Protein AF-A0A8B3LQH2-F1 (afdb_monomer)

Radius of gyration: 16.91 Å; Cα contacts (8 Å, |Δi|>4): 17; chains: 1; bounding box: 30×50×38 Å

Sequence (67 aa):
MRRTMAANTSASSGLSLLQCGELLHYAIDRLSIEGADSLSPHDRARLASAAAILKQIHEALEEHAAR

pLDDT: mean 70.13, std 13.15, range [42.78, 85.0]

Secondary structure (DSSP, 8-state):
----------------HHHHHHHHHHHHHHHHHSSGGGS-HHHHHHHHHHHHHHHHHHHHHHHHHT-

Solvent-accessible surface area (backbone atoms only — not comparable to full-atom values): 4194 Å² total; per-residue (Å²): 142,82,86,74,82,85,75,74,89,80,72,74,70,72,66,50,72,66,58,48,42,53,51,44,52,50,51,47,51,52,64,72,74,62,58,67,90,82,44,53,76,67,55,42,51,54,48,52,52,51,46,53,51,47,48,54,51,41,52,54,48,53,60,58,74,75,107

Foldseek 3Di:
DDDDPPDDPPPCPPQDLVSLLVVLVVLLVVLVPDDLVVDDPVVNVVSVVVNVVSVVVNVVSVVVVVD

Structure (mmCIF, N/CA/C/O backbone):
data_AF-A0A8B3LQH2-F1
#
_entry.id   AF-A0A8B3LQH2-F1
#
loop_
_atom_site.group_PDB
_atom_site.id
_atom_site.type_symbol
_atom_site.label_atom_id
_atom_site.label_alt_id
_atom_site.label_comp_id
_atom_site.label_asym_id
_atom_site.label_entity_id
_atom_site.label_seq_id
_atom_site.pdbx_PDB_ins_code
_atom_site.Cartn_x
_atom_site.Cartn_y
_atom_site.Cartn_z
_atom_site.occupancy
_atom_site.B_iso_or_equiv
_atom_site.auth_seq_id
_atom_site.auth_comp_id
_atom_site.auth_asym_id
_atom_site.auth_atom_id
_atom_site.pdbx_PDB_model_num
ATOM 1 N N . MET A 1 1 ? 0.149 45.407 -4.827 1.00 44.62 1 MET A N 1
ATOM 2 C CA . MET A 1 1 ? -0.007 44.153 -5.597 1.00 44.62 1 MET A CA 1
ATOM 3 C C . MET A 1 1 ? -0.710 43.136 -4.714 1.00 44.62 1 MET A C 1
ATOM 5 O O . MET A 1 1 ? -0.293 42.950 -3.581 1.00 44.62 1 MET A O 1
ATOM 9 N N . ARG A 1 2 ? -1.831 42.578 -5.172 1.00 42.78 2 ARG A N 1
ATOM 10 C CA . ARG A 1 2 ? -2.674 41.628 -4.432 1.00 42.78 2 ARG A CA 1
ATOM 11 C C . ARG A 1 2 ? -2.644 40.277 -5.151 1.00 42.78 2 ARG A C 1
ATOM 13 O O . ARG A 1 2 ? -2.778 40.277 -6.369 1.00 42.78 2 ARG A O 1
ATOM 20 N N . ARG A 1 3 ? -2.662 39.212 -4.334 1.00 45.50 3 ARG A N 1
ATOM 21 C CA . ARG A 1 3 ? -3.026 37.805 -4.617 1.00 45.50 3 ARG A CA 1
ATOM 22 C C . ARG A 1 3 ? -1.923 36.986 -5.312 1.00 45.50 3 ARG A C 1
ATOM 24 O O . ARG A 1 3 ? -1.264 37.487 -6.205 1.00 45.50 3 ARG A O 1
ATOM 31 N N . THR A 1 4 ? -1.638 35.750 -4.905 1.00 45.25 4 THR A N 1
ATOM 32 C CA . THR A 1 4 ? -2.547 34.764 -4.295 1.00 45.25 4 THR A CA 1
ATOM 33 C C . THR A 1 4 ? -1.721 33.773 -3.469 1.00 45.25 4 THR A C 1
ATOM 35 O O . THR A 1 4 ? -0.903 33.049 -4.026 1.00 45.25 4 THR A O 1
ATOM 38 N N . MET A 1 5 ? -1.937 33.711 -2.149 1.00 47.84 5 MET A N 1
ATOM 39 C CA . MET A 1 5 ? -1.718 32.455 -1.424 1.00 47.84 5 MET A CA 1
ATOM 40 C C . MET A 1 5 ? -2.680 31.458 -2.061 1.00 47.84 5 MET A C 1
ATOM 42 O O . MET A 1 5 ? -3.885 31.718 -2.081 1.00 47.84 5 MET A O 1
ATOM 46 N N . ALA A 1 6 ? -2.151 30.395 -2.665 1.00 51.28 6 ALA A N 1
ATOM 47 C CA . ALA A 1 6 ? -2.970 29.316 -3.186 1.00 51.28 6 ALA A CA 1
ATOM 48 C C . ALA A 1 6 ? -3.787 28.758 -2.018 1.00 51.28 6 ALA A C 1
ATOM 50 O O . ALA A 1 6 ? -3.260 28.152 -1.086 1.00 51.28 6 ALA A O 1
ATOM 51 N N . ALA A 1 7 ? -5.071 29.092 -2.045 1.00 46.56 7 ALA A N 1
ATOM 52 C CA . ALA A 1 7 ? -6.058 28.607 -1.118 1.00 46.56 7 ALA A CA 1
ATOM 53 C C . ALA A 1 7 ? -6.239 27.103 -1.324 1.00 46.56 7 ALA A C 1
ATOM 55 O O . ALA A 1 7 ? -6.284 26.631 -2.456 1.00 46.56 7 ALA A O 1
ATOM 56 N N . ASN A 1 8 ? -6.431 26.413 -0.204 1.00 47.72 8 ASN A N 1
ATOM 57 C CA . ASN A 1 8 ? -7.177 25.170 -0.092 1.00 47.72 8 ASN A CA 1
ATOM 58 C C . ASN A 1 8 ? -6.749 24.007 -1.003 1.00 47.72 8 ASN A C 1
ATOM 60 O O . ASN A 1 8 ? -7.363 23.764 -2.037 1.00 47.72 8 ASN A O 1
ATOM 64 N N . THR A 1 9 ? -5.932 23.114 -0.446 1.00 47.88 9 THR A N 1
ATOM 65 C CA . THR A 1 9 ? -6.373 21.709 -0.388 1.00 47.88 9 THR A CA 1
ATOM 66 C C . THR A 1 9 ? -6.995 21.471 0.985 1.00 47.88 9 THR A C 1
ATOM 68 O O . THR A 1 9 ? -6.516 20.702 1.810 1.00 47.88 9 THR A O 1
ATOM 71 N N . 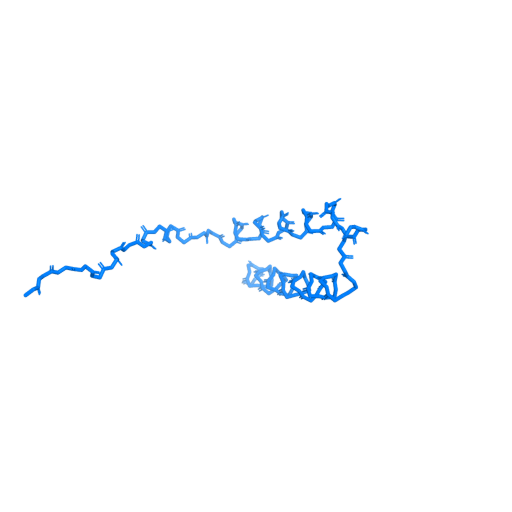SER A 1 10 ? -8.086 22.186 1.250 1.00 49.53 10 SER A N 1
ATOM 72 C CA . SER A 1 10 ? -9.038 21.835 2.301 1.00 49.53 10 SER A CA 1
ATOM 73 C C . SER A 1 10 ? -10.004 20.822 1.702 1.00 49.53 10 SER A C 1
ATOM 75 O O . SER A 1 10 ? -11.148 21.131 1.393 1.00 49.53 10 SER A O 1
ATOM 77 N N . ALA A 1 11 ? -9.484 19.623 1.477 1.00 44.44 11 ALA A N 1
ATOM 78 C CA . ALA A 1 11 ? -10.267 18.402 1.364 1.00 44.44 11 ALA A CA 1
ATOM 79 C C . ALA A 1 11 ? -9.592 17.319 2.215 1.00 44.44 11 ALA A C 1
ATOM 81 O O . ALA A 1 11 ? -9.532 16.158 1.840 1.00 44.44 11 ALA A O 1
ATOM 82 N N . SER A 1 12 ? -9.082 17.707 3.389 1.00 48.78 12 SER A N 1
ATOM 83 C CA . SER A 1 12 ? -8.969 16.768 4.500 1.00 48.78 12 SER A CA 1
ATOM 84 C C . SER A 1 12 ? -10.371 16.609 5.090 1.00 48.78 12 SER A C 1
ATOM 86 O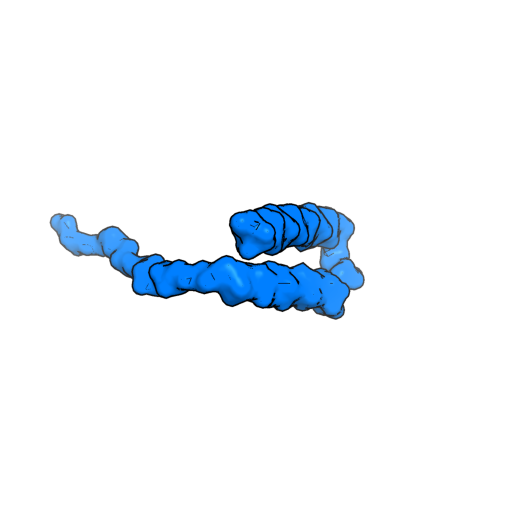 O . SER A 1 12 ? -10.664 17.061 6.194 1.00 48.78 12 SER A O 1
ATOM 88 N N . SER A 1 13 ? -11.283 16.008 4.322 1.00 50.69 13 SER A N 1
ATOM 89 C CA . SER A 1 13 ? -12.253 15.130 4.966 1.00 50.69 13 SER A CA 1
ATOM 90 C C . SER A 1 13 ? -11.372 14.036 5.538 1.00 50.69 13 SER A C 1
ATOM 92 O O . SER A 1 13 ? -10.915 13.190 4.774 1.00 50.69 13 SER A O 1
ATOM 94 N N . GLY A 1 14 ? -10.967 14.191 6.804 1.00 58.94 14 GLY A N 1
ATOM 95 C CA . GLY A 1 14 ? -9.989 13.315 7.433 1.00 58.94 14 GLY A CA 1
ATOM 96 C C . GLY A 1 14 ? -10.407 11.886 7.152 1.00 58.94 14 GLY A C 1
ATOM 97 O O . GLY A 1 14 ? -11.496 11.481 7.560 1.00 58.94 14 GLY A O 1
ATOM 98 N N . LEU A 1 15 ? -9.604 11.186 6.351 1.00 64.56 15 LEU A N 1
ATOM 99 C CA . LEU A 1 15 ? -9.888 9.805 6.006 1.00 64.56 15 LEU A CA 1
ATOM 100 C C . LEU A 1 15 ? -10.041 9.058 7.324 1.00 64.56 15 LEU A C 1
ATOM 102 O O . LEU A 1 15 ? -9.212 9.221 8.226 1.00 64.56 15 LEU A O 1
ATOM 106 N N . SER A 1 16 ? -11.113 8.279 7.460 1.00 75.25 16 SER A N 1
ATOM 107 C CA . SER A 1 16 ? -11.208 7.388 8.608 1.00 75.25 16 SER A CA 1
ATOM 108 C C . SER A 1 16 ? -9.997 6.454 8.595 1.00 75.25 16 SER A C 1
ATOM 110 O O . SER A 1 16 ? -9.415 6.187 7.539 1.00 75.25 16 SER A O 1
ATOM 112 N N . LEU A 1 17 ? -9.597 5.957 9.766 1.00 72.62 17 LEU A N 1
ATOM 113 C CA . LEU A 1 17 ? -8.431 5.076 9.868 1.00 72.62 17 LEU A CA 1
ATOM 114 C C . LEU A 1 17 ? -8.531 3.891 8.890 1.00 72.62 17 LEU 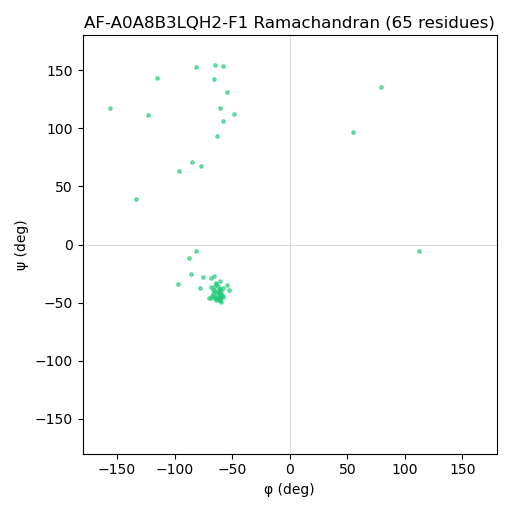A C 1
ATOM 116 O O . LEU A 1 17 ? -7.563 3.558 8.213 1.00 72.62 17 LEU A O 1
ATOM 120 N N . LEU A 1 18 ? -9.749 3.357 8.748 1.00 74.31 18 LEU A N 1
ATOM 121 C CA . LEU A 1 18 ? -10.109 2.300 7.808 1.00 74.31 18 LEU A CA 1
ATOM 122 C C . LEU A 1 18 ? -9.846 2.702 6.347 1.00 74.31 18 LEU A C 1
ATOM 124 O O . LEU A 1 18 ? -9.169 1.981 5.623 1.00 74.31 18 LEU A O 1
ATOM 128 N N . GLN A 1 19 ? -10.313 3.882 5.926 1.00 74.94 19 GLN A N 1
ATOM 129 C CA . GLN A 1 19 ? -10.096 4.392 4.565 1.00 74.94 19 GLN A CA 1
ATOM 130 C C . GLN A 1 19 ? -8.610 4.642 4.274 1.00 74.94 19 GLN A C 1
ATOM 132 O O . GLN A 1 19 ? -8.149 4.458 3.149 1.00 74.94 19 GLN A O 1
ATOM 137 N N . CYS A 1 20 ? -7.849 5.061 5.288 1.00 76.94 20 CYS A N 1
ATOM 138 C CA . CYS A 1 20 ? -6.403 5.227 5.179 1.00 76.94 20 CYS A CA 1
ATOM 139 C C . CYS A 1 20 ? -5.705 3.866 4.991 1.00 76.94 20 CYS A C 1
ATOM 141 O O . CYS A 1 20 ? -4.842 3.732 4.123 1.00 76.94 20 CYS A O 1
ATOM 143 N N . GLY A 1 21 ? -6.130 2.843 5.740 1.00 75.00 21 GLY A N 1
ATOM 144 C CA . GLY A 1 21 ? -5.658 1.465 5.589 1.00 75.00 21 GLY A CA 1
ATOM 145 C C . GLY A 1 21 ? -5.944 0.883 4.202 1.00 75.00 21 GLY A C 1
ATOM 146 O O . GLY A 1 21 ? -5.038 0.349 3.565 1.00 75.00 21 GLY A O 1
ATOM 147 N N . GLU A 1 22 ? -7.161 1.061 3.679 1.00 81.25 22 GLU A N 1
ATOM 148 C CA . GLU A 1 22 ? -7.537 0.593 2.336 1.00 81.25 22 GLU A CA 1
ATOM 149 C C . GLU A 1 22 ? -6.695 1.247 1.229 1.00 81.25 22 GLU A C 1
ATOM 151 O O . GLU A 1 22 ? -6.238 0.565 0.309 1.00 81.25 22 GLU A O 1
ATOM 156 N N . LEU A 1 23 ? -6.432 2.555 1.328 1.00 79.38 23 LEU A N 1
ATOM 157 C CA . LEU A 1 23 ? -5.584 3.270 0.370 1.00 79.38 23 LEU A CA 1
ATOM 158 C C . LEU A 1 23 ? -4.123 2.813 0.425 1.00 79.38 23 LEU A C 1
ATOM 160 O O . LEU A 1 23 ? -3.482 2.687 -0.620 1.00 79.38 23 LEU A O 1
ATOM 164 N N . LEU A 1 24 ? -3.598 2.551 1.625 1.00 78.38 24 LEU A N 1
ATOM 165 C CA . LEU A 1 24 ? -2.249 2.012 1.805 1.00 78.38 24 LEU A CA 1
ATOM 166 C C . LEU A 1 24 ? -2.130 0.611 1.205 1.00 78.38 24 LEU A C 1
ATOM 168 O O . LEU A 1 24 ? -1.184 0.343 0.462 1.00 78.38 24 LEU A O 1
ATOM 172 N N . HIS A 1 25 ? -3.106 -0.255 1.473 1.00 78.19 25 HIS A N 1
ATOM 173 C CA . HIS A 1 25 ? -3.142 -1.605 0.926 1.00 78.19 25 HIS A CA 1
ATOM 174 C C . HIS A 1 25 ? -3.225 -1.587 -0.607 1.00 78.19 25 HIS A C 1
ATOM 176 O O . HIS A 1 25 ? -2.426 -2.245 -1.274 1.00 78.19 25 HIS A O 1
ATOM 182 N N . TYR A 1 26 ? -4.099 -0.747 -1.174 1.00 76.88 26 TYR A N 1
ATOM 183 C CA . TYR A 1 26 ? -4.202 -0.544 -2.620 1.00 76.88 26 TYR A CA 1
ATOM 184 C C . TYR A 1 26 ? -2.889 -0.042 -3.240 1.00 76.88 26 TYR A C 1
ATOM 186 O O . TYR A 1 26 ? -2.462 -0.539 -4.282 1.00 76.88 26 TYR A O 1
ATOM 194 N N . ALA A 1 27 ? -2.214 0.920 -2.603 1.00 76.81 27 ALA A N 1
ATOM 195 C CA . ALA A 1 27 ? -0.927 1.409 -3.085 1.00 76.81 27 ALA A CA 1
ATOM 196 C C . ALA A 1 27 ? 0.127 0.289 -3.102 1.00 76.81 27 ALA A C 1
ATOM 198 O O . ALA A 1 27 ? 0.808 0.113 -4.108 1.00 76.81 27 ALA A O 1
ATOM 199 N N . ILE A 1 28 ? 0.237 -0.504 -2.032 1.00 74.25 28 ILE A N 1
ATOM 200 C CA . ILE A 1 28 ? 1.194 -1.620 -1.935 1.00 74.25 28 ILE A CA 1
ATOM 201 C C . ILE A 1 28 ? 0.934 -2.687 -3.010 1.00 74.25 28 ILE A C 1
ATOM 203 O O . ILE A 1 28 ? 1.884 -3.185 -3.624 1.00 74.25 28 ILE A O 1
ATOM 207 N N . ASP A 1 29 ? -0.333 -3.023 -3.253 1.00 79.56 29 ASP A N 1
ATOM 208 C CA . ASP A 1 29 ? -0.737 -4.003 -4.263 1.00 79.56 29 ASP A CA 1
ATOM 209 C C . ASP A 1 29 ? -0.363 -3.534 -5.678 1.00 79.56 29 ASP A C 1
ATOM 211 O O . ASP A 1 29 ? 0.338 -4.228 -6.417 1.00 79.56 29 ASP A O 1
ATOM 215 N N . ARG A 1 30 ? -0.687 -2.280 -6.021 1.00 71.94 30 ARG A N 1
ATOM 216 C CA . ARG A 1 30 ? -0.331 -1.689 -7.323 1.00 71.94 30 ARG A CA 1
ATOM 217 C C . ARG A 1 30 ? 1.180 -1.597 -7.533 1.00 71.94 30 ARG A C 1
ATOM 219 O O . ARG A 1 30 ? 1.647 -1.828 -8.645 1.00 71.94 30 ARG A O 1
ATOM 226 N N . LEU A 1 31 ? 1.944 -1.319 -6.475 1.00 69.00 31 LEU A N 1
ATOM 227 C CA . LEU A 1 31 ? 3.409 -1.333 -6.521 1.00 69.00 31 LEU A CA 1
ATOM 228 C C . LEU A 1 31 ? 3.994 -2.733 -6.767 1.00 69.00 31 LEU A C 1
ATOM 230 O O . LEU A 1 31 ? 5.099 -2.836 -7.297 1.00 69.00 31 LEU A O 1
ATOM 234 N N . SER A 1 32 ? 3.281 -3.796 -6.383 1.00 67.06 32 SER A N 1
ATOM 235 C CA . SER A 1 32 ? 3.735 -5.184 -6.549 1.00 67.06 32 SER A CA 1
ATOM 236 C C . SER A 1 32 ? 3.404 -5.771 -7.926 1.00 67.06 32 SER A C 1
ATOM 238 O O . SER A 1 32 ? 4.097 -6.685 -8.366 1.00 67.06 32 SER A O 1
ATOM 240 N N . ILE A 1 33 ? 2.369 -5.262 -8.606 1.00 61.03 33 ILE A N 1
ATOM 241 C CA . ILE A 1 33 ? 1.822 -5.861 -9.837 1.00 61.03 33 ILE A CA 1
ATOM 242 C C . ILE A 1 33 ? 2.372 -5.210 -11.119 1.00 61.03 33 ILE A C 1
ATOM 244 O O . ILE A 1 33 ? 2.566 -5.905 -12.115 1.00 61.03 33 ILE A O 1
ATOM 248 N N . GLU A 1 34 ? 2.654 -3.902 -11.133 1.00 56.41 34 GLU A N 1
ATOM 249 C CA . GLU A 1 34 ? 3.002 -3.186 -12.371 1.00 56.41 34 GLU A CA 1
ATOM 250 C C . GLU A 1 34 ? 4.371 -2.485 -12.289 1.00 56.41 34 GLU A C 1
ATOM 252 O O . GLU A 1 34 ? 4.545 -1.481 -11.603 1.00 56.41 34 GLU A O 1
ATOM 257 N N . GLY A 1 35 ? 5.349 -2.985 -13.057 1.00 56.66 35 GLY A N 1
ATOM 258 C CA . GLY A 1 35 ? 6.522 -2.204 -13.480 1.00 56.66 35 GLY A CA 1
ATOM 259 C C . GLY A 1 35 ? 7.888 -2.608 -12.918 1.00 56.66 35 GLY A C 1
ATOM 260 O O . GLY A 1 35 ? 8.892 -2.071 -13.384 1.00 56.66 35 GLY A O 1
ATOM 261 N N . ALA A 1 36 ? 7.981 -3.565 -11.988 1.00 59.25 36 ALA A N 1
ATOM 262 C CA . ALA A 1 36 ? 9.264 -3.941 -11.376 1.00 59.25 36 ALA A CA 1
ATOM 263 C C . ALA A 1 36 ? 10.325 -4.403 -12.401 1.00 59.25 36 ALA A C 1
ATOM 265 O O . ALA A 1 36 ? 11.496 -4.030 -12.284 1.00 59.25 36 ALA A O 1
ATOM 266 N N . ASP A 1 37 ? 9.924 -5.126 -13.448 1.00 65.06 37 ASP A N 1
ATOM 267 C CA . ASP A 1 37 ? 10.860 -5.664 -14.447 1.00 65.06 37 ASP A CA 1
ATOM 268 C C . ASP A 1 37 ? 11.403 -4.606 -15.420 1.00 65.06 37 ASP A C 1
ATOM 270 O O . ASP A 1 37 ? 12.529 -4.724 -15.899 1.00 65.06 37 ASP A O 1
ATOM 274 N N . SER A 1 38 ? 10.645 -3.533 -15.674 1.00 72.25 38 SER A N 1
ATOM 275 C CA . SER A 1 38 ? 11.061 -2.411 -16.535 1.00 72.25 38 SER A CA 1
ATOM 276 C C . SER A 1 38 ? 11.847 -1.317 -15.803 1.00 72.25 38 SER A C 1
ATOM 278 O O . SER A 1 38 ? 12.409 -0.427 -16.440 1.00 72.25 38 SER A O 1
ATOM 280 N N . LEU A 1 39 ? 11.870 -1.349 -14.468 1.00 73.38 39 LEU A N 1
ATOM 281 C CA . LEU A 1 39 ?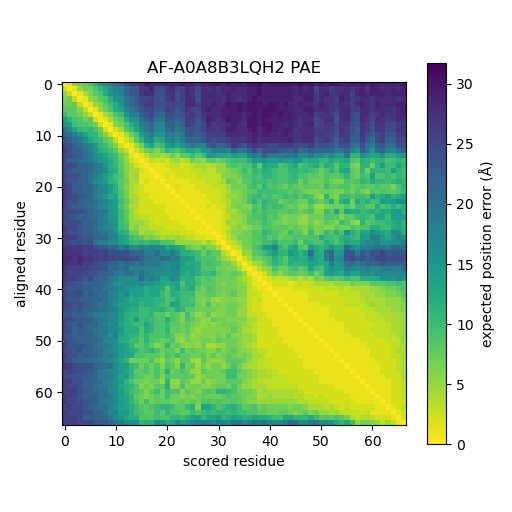 12.532 -0.336 -13.650 1.00 73.38 39 LEU A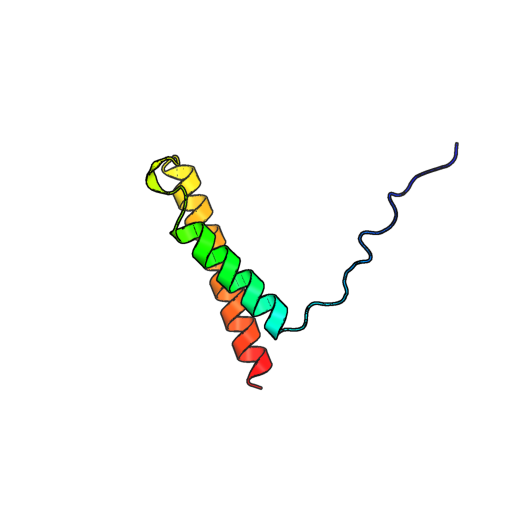 CA 1
ATOM 282 C C . LEU A 1 39 ? 14.039 -0.582 -13.539 1.00 73.38 39 LEU A C 1
ATOM 284 O O . LEU A 1 39 ? 14.524 -1.715 -13.580 1.00 73.38 39 LEU A O 1
ATOM 288 N N . SER A 1 40 ? 14.799 0.494 -13.327 1.00 81.06 40 SER A N 1
ATOM 289 C CA . SER A 1 40 ? 16.212 0.370 -12.979 1.00 81.06 40 SER A CA 1
ATOM 290 C C . SER A 1 40 ? 16.367 -0.311 -11.605 1.00 81.06 40 SER A C 1
ATOM 292 O O . SER A 1 40 ? 15.472 -0.211 -10.758 1.00 81.06 40 SER A O 1
ATOM 294 N N . PRO A 1 41 ? 17.503 -0.976 -11.318 1.00 81.12 41 PRO A N 1
ATOM 2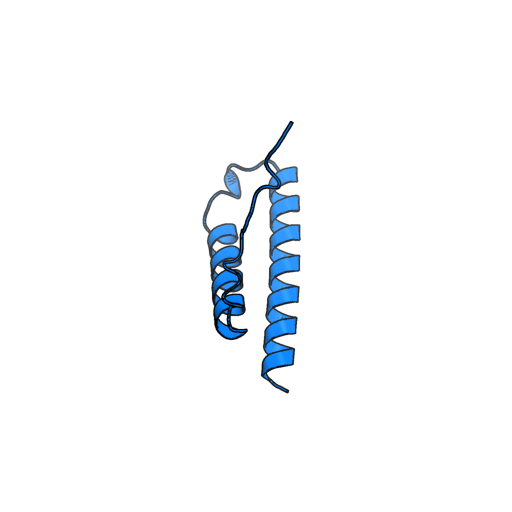95 C CA . PRO A 1 41 ? 17.759 -1.545 -9.993 1.00 81.12 41 PRO A CA 1
ATOM 296 C C . PRO A 1 41 ? 17.629 -0.522 -8.856 1.00 81.12 41 PRO A C 1
ATOM 298 O O . PRO A 1 41 ? 17.156 -0.859 -7.772 1.00 81.12 41 PRO A O 1
ATOM 301 N N . HIS A 1 42 ? 18.013 0.730 -9.117 1.00 81.06 42 HIS A N 1
ATOM 302 C CA . HIS A 1 42 ? 17.903 1.823 -8.158 1.00 81.06 42 HIS A CA 1
ATOM 303 C C . HIS A 1 42 ? 16.442 2.198 -7.887 1.00 81.06 42 HIS A C 1
ATOM 305 O O . HIS A 1 42 ? 16.038 2.311 -6.730 1.00 81.06 42 HIS A O 1
ATOM 311 N N . ASP A 1 43 ? 15.629 2.332 -8.936 1.00 79.44 43 ASP A N 1
ATOM 312 C CA . ASP A 1 43 ? 14.216 2.680 -8.784 1.00 79.44 43 ASP A CA 1
ATOM 313 C C . ASP A 1 43 ? 13.422 1.552 -8.133 1.00 79.44 43 ASP A C 1
ATOM 315 O O . ASP A 1 43 ? 12.594 1.825 -7.267 1.00 79.44 43 ASP A O 1
ATOM 319 N N . ARG A 1 44 ? 13.739 0.285 -8.439 1.00 77.69 44 ARG A N 1
ATOM 320 C CA . ARG A 1 44 ? 13.196 -0.865 -7.700 1.00 77.69 44 ARG A CA 1
ATOM 321 C C . ARG A 1 44 ? 13.516 -0.798 -6.209 1.00 77.69 44 ARG A C 1
ATOM 323 O O . ARG A 1 44 ? 12.632 -1.028 -5.391 1.00 77.69 44 ARG A O 1
ATOM 330 N N . ALA A 1 45 ? 14.756 -0.476 -5.840 1.00 81.19 45 ALA A N 1
ATOM 331 C CA . ALA A 1 45 ? 15.145 -0.364 -4.435 1.00 81.19 45 ALA A CA 1
ATOM 332 C C . ALA A 1 45 ? 14.414 0.792 -3.729 1.00 81.19 45 ALA A C 1
ATOM 334 O O . ALA A 1 45 ? 13.949 0.637 -2.599 1.00 81.19 45 ALA A O 1
ATOM 335 N N . ARG A 1 46 ? 14.249 1.936 -4.408 1.00 81.00 46 ARG A N 1
ATOM 336 C CA . ARG A 1 46 ? 13.444 3.060 -3.904 1.00 81.00 46 ARG A CA 1
ATOM 337 C C . ARG A 1 46 ? 11.974 2.678 -3.738 1.00 81.00 46 ARG A C 1
ATOM 339 O O . ARG A 1 46 ? 11.376 3.037 -2.727 1.00 81.00 46 ARG A O 1
ATOM 346 N N . LEU A 1 47 ? 11.417 1.922 -4.684 1.00 80.69 47 LEU A N 1
ATOM 347 C CA .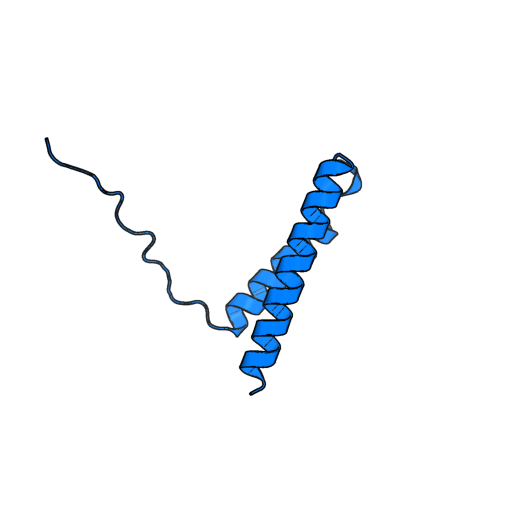 LEU A 1 47 ? 10.044 1.425 -4.631 1.00 80.69 47 LEU A CA 1
ATOM 348 C C . LEU A 1 47 ? 9.834 0.454 -3.468 1.00 80.69 47 LEU A C 1
ATOM 350 O O . LEU A 1 47 ? 8.886 0.607 -2.704 1.00 80.69 47 LEU A O 1
ATOM 354 N N . ALA A 1 48 ? 10.753 -0.498 -3.290 1.00 79.12 48 ALA A N 1
ATOM 355 C CA . ALA A 1 48 ? 10.731 -1.445 -2.181 1.00 79.12 48 ALA A CA 1
ATOM 356 C C . ALA A 1 48 ? 10.824 -0.731 -0.822 1.00 79.12 48 ALA A C 1
ATOM 358 O O . ALA A 1 48 ? 10.089 -1.066 0.104 1.00 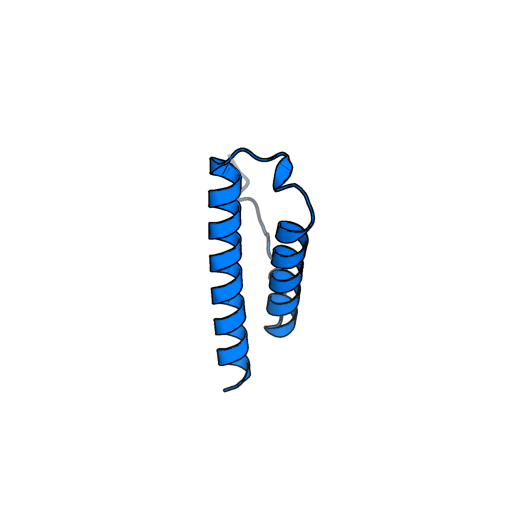79.12 48 ALA A O 1
ATOM 359 N N . SER A 1 49 ? 11.679 0.293 -0.718 1.00 78.00 49 SER A N 1
ATOM 360 C CA . SER A 1 49 ? 11.787 1.135 0.478 1.00 78.00 49 SER A CA 1
ATOM 361 C C . SER A 1 49 ? 10.484 1.888 0.768 1.00 78.00 49 SER A C 1
ATOM 363 O O . SER A 1 49 ? 9.976 1.843 1.888 1.00 78.00 49 SER A O 1
ATOM 365 N N . ALA A 1 50 ? 9.880 2.507 -0.252 1.00 79.44 50 ALA A N 1
ATOM 366 C CA . ALA A 1 50 ? 8.595 3.187 -0.111 1.00 79.44 50 ALA A CA 1
ATOM 367 C C . ALA A 1 50 ? 7.484 2.217 0.330 1.00 79.44 50 ALA A C 1
ATOM 369 O O . ALA A 1 50 ? 6.762 2.508 1.281 1.00 79.44 50 ALA A O 1
ATOM 370 N N . ALA A 1 51 ? 7.391 1.036 -0.289 1.00 78.81 51 ALA A N 1
ATOM 371 C CA . ALA A 1 51 ? 6.422 0.009 0.087 1.00 78.81 51 ALA A CA 1
ATOM 372 C C . ALA A 1 51 ? 6.612 -0.474 1.537 1.00 78.81 51 ALA A C 1
ATOM 374 O O . ALA A 1 51 ? 5.631 -0.679 2.249 1.00 78.81 51 ALA A O 1
ATOM 375 N N . ALA A 1 52 ? 7.857 -0.610 2.003 1.00 80.75 52 ALA A N 1
ATOM 376 C CA . ALA A 1 52 ? 8.153 -0.980 3.386 1.00 80.75 52 ALA A CA 1
ATOM 377 C C . ALA A 1 52 ? 7.714 0.093 4.398 1.00 80.75 52 ALA A C 1
ATOM 379 O O . ALA A 1 52 ? 7.245 -0.247 5.483 1.00 80.75 52 ALA A O 1
ATOM 380 N N . ILE A 1 53 ? 7.839 1.381 4.060 1.00 83.56 53 ILE A N 1
ATOM 381 C CA . ILE A 1 53 ? 7.344 2.480 4.906 1.00 83.56 53 ILE A CA 1
ATOM 382 C C . ILE A 1 53 ? 5.812 2.464 4.955 1.00 83.56 53 ILE A C 1
ATOM 384 O O . ILE A 1 53 ? 5.234 2.581 6.032 1.00 83.56 53 ILE A O 1
ATOM 388 N N . LEU A 1 54 ? 5.147 2.271 3.812 1.00 81.75 54 LEU A N 1
ATOM 389 C CA . LEU A 1 54 ? 3.683 2.196 3.760 1.00 81.75 54 LEU A CA 1
ATOM 390 C C . LEU A 1 54 ? 3.140 1.020 4.588 1.00 81.75 54 LEU A C 1
ATOM 392 O O . LEU A 1 54 ? 2.142 1.191 5.282 1.00 81.75 54 LEU A O 1
ATOM 396 N N . LYS A 1 55 ? 3.825 -0.135 4.583 1.00 81.06 55 LYS A N 1
ATOM 397 C CA . LYS A 1 55 ? 3.490 -1.278 5.452 1.00 81.06 55 LYS A CA 1
ATOM 398 C C . LYS A 1 55 ? 3.589 -0.934 6.937 1.00 81.06 55 LYS A C 1
ATOM 400 O O . LYS A 1 55 ? 2.634 -1.173 7.662 1.00 81.06 55 LYS A O 1
ATOM 405 N N . GLN A 1 56 ? 4.685 -0.306 7.366 1.00 84.00 56 GLN A N 1
ATOM 406 C CA . GLN A 1 56 ? 4.857 0.116 8.764 1.00 84.00 56 GLN A CA 1
ATOM 407 C C . GLN A 1 56 ? 3.767 1.096 9.212 1.00 84.00 56 GLN A C 1
ATOM 409 O O . GLN A 1 56 ? 3.270 1.005 10.330 1.00 84.00 56 GLN A O 1
ATOM 414 N N . ILE A 1 57 ? 3.378 2.031 8.339 1.00 85.00 57 ILE A N 1
ATOM 415 C CA . ILE A 1 57 ? 2.287 2.967 8.635 1.00 85.00 57 ILE A CA 1
ATOM 416 C C . ILE A 1 57 ? 0.964 2.209 8.768 1.00 85.00 57 ILE A C 1
ATOM 418 O O . ILE A 1 57 ? 0.215 2.472 9.702 1.00 85.00 57 ILE A O 1
ATOM 422 N N . HIS A 1 58 ? 0.677 1.268 7.866 1.00 77.56 58 HIS A N 1
ATOM 423 C CA . HIS A 1 58 ? -0.544 0.469 7.932 1.00 77.56 58 HIS A CA 1
ATOM 424 C C . HIS A 1 58 ? -0.619 -0.363 9.220 1.00 77.56 58 HIS A C 1
ATOM 426 O O . HIS A 1 58 ? -1.622 -0.294 9.920 1.00 77.56 58 HIS A O 1
ATOM 432 N N . GLU A 1 59 ? 0.457 -1.062 9.584 1.00 83.50 59 GLU A N 1
ATOM 433 C CA . GLU A 1 59 ? 0.546 -1.837 10.829 1.00 83.50 59 GLU A CA 1
ATOM 434 C C . GLU A 1 59 ? 0.342 -0.952 12.067 1.00 83.50 59 GLU A C 1
ATOM 436 O O . GLU A 1 59 ? -0.440 -1.293 12.952 1.00 83.50 59 GLU A O 1
ATOM 441 N N . ALA A 1 60 ? 0.965 0.231 12.102 1.00 83.69 60 ALA A N 1
ATOM 442 C CA . ALA A 1 60 ? 0.788 1.183 13.197 1.00 83.69 60 ALA A CA 1
ATOM 443 C C . ALA A 1 60 ? -0.653 1.716 13.299 1.00 83.69 60 ALA A C 1
ATOM 445 O O . ALA A 1 60 ? -1.133 1.995 14.400 1.00 83.69 60 ALA A O 1
ATOM 446 N N . LEU A 1 61 ? -1.351 1.870 12.169 1.00 83.00 61 LEU A N 1
ATOM 447 C CA . LEU A 1 61 ? -2.762 2.252 12.155 1.00 83.00 61 LEU A CA 1
ATOM 448 C C . LEU A 1 61 ? -3.646 1.114 12.678 1.00 83.00 61 LEU A C 1
ATOM 450 O O . LEU A 1 61 ? -4.485 1.364 13.538 1.00 83.00 61 LEU A O 1
ATOM 454 N N . GLU A 1 62 ? -3.433 -0.126 12.237 1.00 81.50 62 GLU A N 1
ATOM 455 C CA . GLU A 1 62 ? -4.172 -1.293 12.743 1.00 81.50 62 GLU A CA 1
ATOM 456 C C . GLU A 1 62 ? -3.959 -1.483 14.256 1.00 81.50 62 GLU A C 1
ATOM 458 O O . GLU A 1 62 ? -4.919 -1.649 15.008 1.00 81.50 62 GLU A O 1
ATOM 463 N N . GLU A 1 63 ? -2.718 -1.354 14.741 1.00 83.38 63 GLU A N 1
ATOM 464 C CA . GLU A 1 63 ? -2.410 -1.380 16.177 1.00 83.38 63 GLU A CA 1
ATOM 465 C C . GLU A 1 63 ? -3.095 -0.259 16.966 1.00 83.38 63 GLU A C 1
ATOM 467 O O . GLU A 1 63 ? -3.376 -0.428 18.154 1.00 83.38 63 GLU A O 1
ATOM 472 N N . HIS A 1 64 ? -3.310 0.904 16.350 1.00 79.19 64 HIS A N 1
ATOM 473 C CA . HIS A 1 64 ? -4.014 2.015 16.982 1.00 79.19 64 HIS A CA 1
ATOM 474 C C . HIS A 1 64 ? -5.530 1.795 16.989 1.00 79.19 64 HIS A C 1
ATOM 476 O O . HIS A 1 64 ? -6.173 2.123 17.980 1.00 79.19 64 HIS A O 1
ATOM 482 N N . ALA A 1 65 ? -6.093 1.217 15.924 1.00 75.56 65 ALA A N 1
ATOM 483 C CA . ALA A 1 65 ? -7.511 0.869 15.841 1.00 75.56 65 ALA A CA 1
ATOM 484 C C . ALA A 1 65 ? -7.911 -0.276 16.784 1.00 75.56 65 ALA A C 1
ATOM 486 O O . ALA A 1 65 ? -9.064 -0.348 17.200 1.00 75.56 65 ALA A O 1
ATOM 487 N N . ALA A 1 66 ? -6.979 -1.180 17.097 1.00 71.94 66 ALA A N 1
ATOM 488 C CA . ALA A 1 66 ? -7.215 -2.336 17.960 1.00 71.94 66 ALA A CA 1
ATOM 489 C C . ALA A 1 66 ? -7.151 -2.029 19.474 1.00 71.94 66 ALA A C 1
ATOM 491 O O . ALA A 1 66 ? -7.399 -2.931 20.278 1.00 71.94 66 ALA A O 1
ATOM 492 N N . ARG A 1 67 ? -6.790 -0.800 19.868 1.00 62.66 67 ARG A N 1
ATOM 493 C CA . ARG A 1 67 ? -6.750 -0.330 21.266 1.00 62.66 67 ARG A CA 1
ATOM 494 C C . ARG A 1 67 ? -8.020 0.421 21.638 1.00 62.66 67 ARG A C 1
ATOM 496 O O . ARG A 1 67 ? -8.434 0.267 22.808 1.00 62.66 67 ARG A O 1
#

Mean predicted aligned error: 12.2 Å

Nearest PDB structures (foldseek):
  6sv1-assembly2_R  TM=6.889E-01  e=4.857E+00  Rhodospirillum rubrum
  5l8g-assembly1_E  TM=6.808E-01  e=6.264E+00  Rhodospirillum rubrum
  6sv1-assembly3_b  TM=7.011E-01  e=7.113E+00  Rhodospirillum rubrum
  5l8g-assembly3_X  TM=6.983E-01  e=8.609E+00  Rhodospirillum rubrum
  5l8g-assembly2_S  TM=7.044E-01  e=9.776E+00  Rhodospiril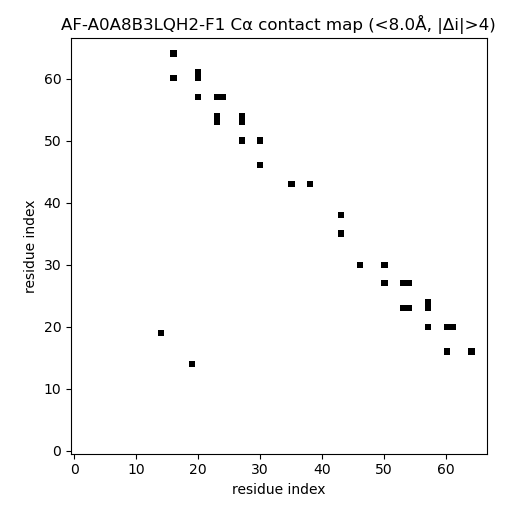lum rubrum